Protein AF-A0A212CQI5-F1 (afdb_monomer)

pLDDT: mean 78.79, std 10.09, range [42.94, 95.69]

Radius of gyration: 17.86 Å; Cα contacts (8 Å, |Δi|>4): 83; chains: 1; bounding box: 42×33×43 Å

Organism: Cervus elaphus hippelaphus (NCBI:txid46360)

Structure (mmCIF, N/CA/C/O backbone):
data_AF-A0A212CQI5-F1
#
_entry.id   AF-A0A212CQI5-F1
#
loop_
_atom_site.group_PDB
_atom_site.id
_atom_site.type_symbol
_atom_site.label_atom_id
_atom_site.label_alt_id
_atom_site.label_comp_id
_atom_site.label_asym_id
_atom_site.label_entity_id
_atom_site.label_seq_id
_atom_site.pdbx_PDB_ins_code
_atom_site.Cartn_x
_atom_site.Cartn_y
_atom_site.Cartn_z
_atom_site.occupancy
_atom_site.B_iso_or_equiv
_atom_site.auth_seq_id
_atom_site.auth_comp_id
_atom_site.auth_asym_id
_atom_site.auth_atom_id
_atom_site.pdbx_PDB_model_num
ATOM 1 N N . PHE A 1 1 ? 4.098 13.358 -12.873 1.00 42.94 1 PHE A N 1
ATOM 2 C CA . PHE A 1 1 ? 4.264 13.220 -11.418 1.00 42.94 1 PHE A CA 1
ATOM 3 C C . PHE A 1 1 ? 3.964 11.774 -11.081 1.00 42.94 1 PHE A C 1
ATOM 5 O O . PHE A 1 1 ? 2.999 11.248 -11.615 1.00 42.94 1 PHE A O 1
ATOM 12 N N . ILE A 1 2 ? 4.866 11.113 -10.361 1.00 53.28 2 ILE A N 1
ATOM 13 C CA . ILE A 1 2 ? 4.630 9.786 -9.787 1.00 53.28 2 ILE A CA 1
ATOM 14 C C . ILE A 1 2 ? 4.428 10.065 -8.305 1.00 53.28 2 ILE A C 1
ATOM 16 O O . ILE A 1 2 ? 5.294 10.703 -7.702 1.00 53.28 2 ILE A O 1
ATOM 20 N N . ASP A 1 3 ? 3.280 9.676 -7.766 1.00 54.03 3 ASP A N 1
ATOM 21 C CA . ASP A 1 3 ? 3.004 9.859 -6.346 1.00 54.03 3 ASP A CA 1
ATOM 22 C C . ASP A 1 3 ? 3.929 8.946 -5.528 1.00 54.03 3 ASP A C 1
ATOM 24 O O . ASP A 1 3 ? 4.344 7.881 -5.997 1.00 54.03 3 ASP A O 1
ATOM 28 N N . VAL A 1 4 ? 4.315 9.398 -4.333 1.00 53.28 4 VAL A N 1
ATOM 29 C CA . VAL A 1 4 ? 5.329 8.746 -3.474 1.00 53.28 4 VAL A CA 1
ATOM 30 C C . VAL A 1 4 ? 4.922 7.353 -2.972 1.00 53.28 4 VAL A C 1
ATOM 32 O O . VAL A 1 4 ? 5.726 6.653 -2.367 1.00 53.28 4 VAL A O 1
ATOM 35 N N . ASP A 1 5 ? 3.689 6.945 -3.235 1.00 59.72 5 ASP A N 1
ATOM 36 C CA . ASP A 1 5 ? 3.082 5.651 -2.933 1.00 59.72 5 ASP A CA 1
ATOM 37 C C . ASP A 1 5 ? 3.125 4.653 -4.107 1.00 59.72 5 ASP A C 1
ATOM 39 O O . ASP A 1 5 ? 2.643 3.523 -3.972 1.00 59.72 5 ASP A O 1
ATOM 43 N N . ASN A 1 6 ? 3.723 5.032 -5.243 1.00 65.19 6 ASN A N 1
ATOM 44 C CA . ASN A 1 6 ? 3.923 4.156 -6.394 1.00 65.19 6 ASN A CA 1
ATOM 45 C C . ASN A 1 6 ? 5.307 3.494 -6.374 1.00 65.19 6 ASN A C 1
ATOM 47 O O . ASN A 1 6 ? 6.339 4.152 -6.508 1.00 65.19 6 ASN A O 1
ATOM 51 N N . PHE A 1 7 ? 5.327 2.164 -6.357 1.00 67.19 7 PHE A N 1
ATOM 52 C CA . PHE A 1 7 ? 6.532 1.359 -6.530 1.00 67.19 7 PHE A CA 1
ATOM 53 C C . PHE A 1 7 ? 6.586 0.785 -7.947 1.00 67.19 7 PHE A C 1
ATOM 55 O O . PHE A 1 7 ? 5.790 -0.083 -8.314 1.00 67.19 7 PHE A O 1
ATOM 62 N N . LEU A 1 8 ? 7.550 1.244 -8.754 1.00 71.44 8 LEU A N 1
ATOM 63 C CA . LEU A 1 8 ? 7.882 0.622 -10.039 1.00 71.44 8 LEU A CA 1
ATOM 64 C C . LEU A 1 8 ? 8.744 -0.615 -9.792 1.00 71.44 8 LEU A C 1
ATOM 66 O O . LEU A 1 8 ? 9.947 -0.522 -9.569 1.00 71.44 8 LEU A O 1
ATOM 70 N N . THR A 1 9 ? 8.116 -1.785 -9.829 1.00 75.62 9 THR A N 1
ATOM 71 C CA . THR A 1 9 ? 8.760 -3.055 -9.462 1.00 75.62 9 THR A CA 1
ATOM 72 C C . THR A 1 9 ? 9.377 -3.791 -10.651 1.00 75.62 9 THR A C 1
ATOM 74 O O . THR A 1 9 ? 10.164 -4.714 -10.457 1.00 75.62 9 THR A O 1
ATOM 77 N N . ASN A 1 10 ? 9.053 -3.396 -11.888 1.00 78.69 10 ASN A N 1
ATOM 78 C CA . ASN A 1 10 ? 9.562 -4.027 -13.103 1.00 78.69 10 ASN A CA 1
ATOM 79 C C . ASN A 1 10 ? 10.689 -3.181 -13.747 1.00 78.69 10 ASN A C 1
ATOM 81 O O . ASN A 1 10 ? 10.402 -2.128 -14.329 1.00 78.69 10 ASN A O 1
ATOM 85 N N . PRO A 1 11 ? 11.956 -3.648 -13.742 1.00 79.69 11 PRO A N 1
ATOM 86 C CA . PRO A 1 11 ? 13.090 -2.891 -14.284 1.00 79.69 11 PRO A CA 1
ATOM 87 C C . PRO A 1 11 ? 12.985 -2.602 -15.784 1.00 79.69 11 PRO A C 1
ATOM 89 O O . PRO A 1 11 ? 13.428 -1.557 -16.249 1.00 79.69 11 PRO A O 1
ATOM 92 N N . GLN A 1 12 ? 12.377 -3.505 -16.559 1.00 81.12 12 GLN A N 1
ATOM 93 C CA . GLN A 1 12 ? 12.180 -3.311 -18.000 1.00 81.12 12 GLN A CA 1
ATOM 94 C C . GLN A 1 12 ? 11.182 -2.181 -18.256 1.00 81.12 12 GLN A C 1
ATOM 96 O O . GLN A 1 12 ? 11.376 -1.379 -19.164 1.00 81.12 12 GLN A O 1
ATOM 101 N N . THR A 1 13 ? 10.144 -2.090 -17.420 1.00 77.25 13 THR A N 1
ATOM 102 C CA . THR A 1 13 ? 9.161 -1.001 -17.473 1.00 77.25 13 THR A CA 1
ATOM 103 C C . THR A 1 13 ? 9.814 0.329 -17.116 1.00 77.25 13 THR A C 1
ATOM 105 O O . THR A 1 13 ? 9.642 1.298 -17.848 1.00 77.25 13 THR A O 1
ATOM 108 N N . LEU A 1 14 ? 10.615 0.373 -16.047 1.00 78.94 14 LEU A N 1
ATOM 109 C CA . LEU A 1 14 ? 11.352 1.578 -15.661 1.00 78.94 14 LEU A CA 1
ATOM 110 C C . LEU A 1 14 ? 12.302 2.043 -16.777 1.00 78.94 14 LEU A C 1
ATOM 112 O O . LEU A 1 14 ? 12.260 3.205 -17.174 1.00 78.94 14 LEU A O 1
ATOM 116 N N . ASN A 1 15 ? 13.102 1.129 -17.329 1.00 81.69 15 ASN A N 1
ATOM 117 C CA . ASN A 1 15 ? 14.035 1.435 -18.414 1.00 81.69 15 ASN A CA 1
ATOM 118 C C . ASN A 1 15 ? 13.318 1.948 -19.668 1.00 81.69 15 ASN A C 1
ATOM 120 O O . ASN A 1 15 ? 13.795 2.885 -20.304 1.00 81.69 15 ASN A O 1
ATOM 124 N N . LEU A 1 16 ? 12.164 1.366 -20.009 1.00 81.62 16 LEU A N 1
ATOM 125 C CA . LEU A 1 16 ? 11.346 1.818 -21.132 1.00 81.62 16 LEU A CA 1
ATOM 126 C C . LEU A 1 16 ? 10.810 3.238 -20.907 1.00 81.62 16 LEU A C 1
ATOM 128 O O . LEU A 1 16 ? 10.903 4.073 -21.801 1.00 81.62 16 LEU A O 1
ATOM 132 N N . LEU A 1 17 ? 10.287 3.527 -19.712 1.00 78.69 17 LEU A N 1
ATOM 133 C CA . LEU A 1 17 ? 9.782 4.858 -19.362 1.00 78.69 17 LEU A CA 1
ATOM 134 C C . LEU A 1 17 ? 10.886 5.924 -19.437 1.00 78.69 17 LEU A C 1
ATOM 136 O O . LEU A 1 17 ? 10.655 7.000 -19.990 1.00 78.69 17 LEU A O 1
ATOM 140 N N . ILE A 1 18 ? 12.093 5.600 -18.958 1.00 80.25 18 ILE A N 1
ATOM 141 C CA . ILE A 1 18 ? 13.275 6.468 -19.061 1.00 80.25 18 ILE A CA 1
ATOM 142 C C . ILE A 1 18 ? 13.657 6.692 -20.530 1.00 80.25 18 ILE A C 1
ATOM 144 O O . ILE A 1 18 ? 13.820 7.836 -20.950 1.00 80.25 18 ILE A O 1
ATOM 148 N N . ALA A 1 19 ? 13.768 5.619 -21.321 1.00 85.12 19 ALA A N 1
ATOM 149 C CA . ALA A 1 19 ? 14.176 5.695 -22.724 1.00 85.12 19 ALA A CA 1
ATOM 150 C C . ALA A 1 19 ? 13.193 6.498 -23.592 1.00 85.12 19 ALA A C 1
ATOM 152 O O . ALA A 1 19 ? 13.608 7.198 -24.513 1.00 85.12 19 ALA A O 1
ATOM 153 N N . GLU A 1 20 ? 11.896 6.422 -23.292 1.00 83.75 20 GLU A N 1
ATOM 154 C CA . GLU A 1 20 ? 10.850 7.142 -24.024 1.00 83.75 20 GLU A CA 1
ATOM 155 C C . GLU A 1 20 ? 10.553 8.543 -23.462 1.00 83.75 20 GLU A C 1
ATOM 157 O O . GLU A 1 20 ? 9.672 9.227 -23.985 1.00 83.75 20 GLU A O 1
ATOM 162 N N . ASN A 1 21 ? 11.258 8.978 -22.408 1.00 80.44 21 ASN A N 1
ATOM 163 C CA . ASN A 1 21 ? 10.977 10.212 -21.667 1.00 80.44 21 ASN A CA 1
ATOM 164 C C . ASN A 1 21 ? 9.491 10.331 -21.260 1.00 80.44 21 ASN A C 1
ATOM 166 O O . ASN A 1 21 ? 8.861 11.385 -21.391 1.00 80.44 21 ASN A O 1
ATOM 170 N N . LYS A 1 22 ? 8.905 9.218 -20.804 1.00 71.69 22 LYS A N 1
ATOM 171 C CA . LYS A 1 22 ? 7.508 9.133 -20.366 1.00 71.69 22 LYS A CA 1
ATOM 172 C C . LYS A 1 22 ? 7.436 8.967 -18.858 1.00 71.69 22 LYS A C 1
ATOM 174 O O . LYS A 1 22 ? 8.205 8.226 -18.255 1.00 71.69 22 LYS A O 1
ATOM 179 N N . THR A 1 23 ? 6.451 9.613 -18.245 1.00 66.62 23 THR A N 1
ATOM 180 C CA . THR A 1 23 ? 6.059 9.292 -16.869 1.00 66.62 23 THR A CA 1
ATOM 181 C C . THR A 1 23 ? 5.120 8.091 -16.877 1.00 66.62 23 THR A C 1
ATOM 183 O O . THR A 1 23 ? 4.587 7.721 -17.928 1.00 66.62 23 THR A O 1
ATOM 186 N N . VAL A 1 24 ? 4.863 7.505 -15.705 1.00 65.69 24 VAL A N 1
ATOM 187 C CA . VAL A 1 24 ? 3.733 6.578 -15.553 1.00 65.69 24 VAL A CA 1
ATOM 188 C C . VAL A 1 24 ? 2.480 7.315 -16.040 1.00 65.69 24 VAL A C 1
ATOM 190 O O . VAL A 1 24 ? 2.157 8.397 -15.549 1.00 65.69 24 VAL A O 1
ATOM 193 N N . GLY A 1 25 ? 1.883 6.806 -17.118 1.00 63.38 25 GLY A N 1
ATOM 194 C CA . GLY A 1 25 ? 0.662 7.349 -17.704 1.00 63.38 25 GLY A CA 1
ATOM 195 C C . GLY A 1 25 ? -0.574 6.864 -16.951 1.00 63.38 25 GLY A C 1
ATOM 196 O O . GLY A 1 25 ? -0.477 6.073 -16.016 1.00 63.38 25 GLY A O 1
AT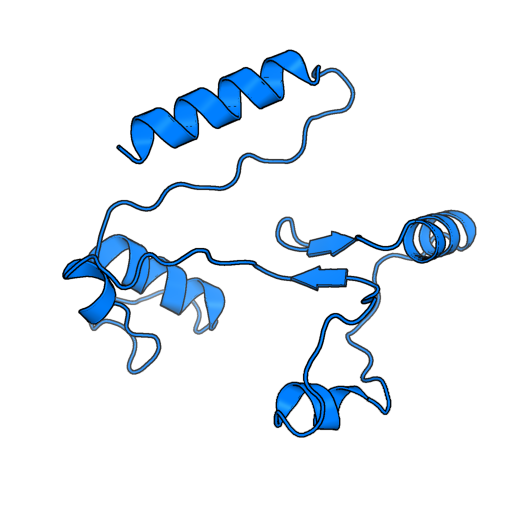OM 197 N N . PHE A 1 26 ? -1.749 7.319 -17.389 1.00 56.75 26 PHE A N 1
ATOM 198 C CA . PHE A 1 26 ? -3.029 6.901 -16.819 1.00 56.75 26 PHE A CA 1
ATOM 199 C C . PHE A 1 26 ? -3.169 5.375 -16.755 1.00 56.75 26 PHE A C 1
ATOM 201 O O . PHE A 1 26 ? -2.733 4.640 -17.645 1.00 56.75 26 PHE A O 1
ATOM 208 N N . TYR A 1 27 ? -3.827 4.925 -15.692 1.00 61.84 27 TYR A N 1
ATOM 209 C CA . TYR A 1 27 ? -4.139 3.533 -15.411 1.00 61.84 27 TYR A CA 1
ATOM 210 C C . TYR A 1 27 ? -4.678 2.778 -16.645 1.00 61.84 27 TYR A C 1
ATOM 212 O O . TYR A 1 27 ? -5.683 3.165 -17.248 1.00 61.84 27 TYR A O 1
ATOM 220 N N . LYS A 1 28 ? -4.025 1.664 -17.007 1.00 68.44 28 LYS A N 1
ATOM 221 C CA . LYS A 1 28 ? -4.429 0.777 -18.111 1.00 68.44 28 LYS A CA 1
ATOM 222 C C . LYS A 1 28 ? -4.728 -0.626 -17.588 1.00 68.44 28 LYS A C 1
ATOM 224 O O . LYS A 1 28 ? -3.852 -1.291 -17.042 1.00 68.44 28 LYS A O 1
ATOM 229 N N . ARG A 1 29 ? -5.955 -1.106 -17.813 1.00 78.88 29 ARG A N 1
ATOM 230 C CA . ARG A 1 29 ? -6.371 -2.474 -17.455 1.00 78.88 29 ARG A CA 1
ATOM 231 C C . ARG A 1 29 ? -5.778 -3.495 -18.421 1.00 78.88 29 ARG A C 1
ATOM 233 O O . ARG A 1 29 ? -5.910 -3.347 -19.635 1.00 78.88 29 ARG A O 1
ATOM 240 N N . THR A 1 30 ? -5.167 -4.547 -17.884 1.00 83.31 30 THR A N 1
ATOM 241 C CA . THR A 1 30 ? -4.808 -5.746 -18.654 1.00 83.31 30 THR A CA 1
ATOM 242 C C . THR A 1 30 ? -6.030 -6.667 -18.791 1.00 83.31 30 THR A C 1
ATOM 244 O O . THR A 1 30 ? -6.951 -6.573 -17.976 1.00 83.31 30 THR A O 1
ATOM 247 N N . PRO A 1 31 ? -6.063 -7.587 -19.774 1.00 89.81 31 PRO A N 1
ATOM 248 C CA . PRO A 1 31 ? -7.118 -8.604 -19.861 1.00 89.81 31 PRO A CA 1
ATOM 249 C C . PRO A 1 31 ? -7.248 -9.454 -18.586 1.00 89.81 31 PRO A C 1
ATOM 251 O O . PRO A 1 31 ? -8.347 -9.852 -18.206 1.00 89.81 31 PRO A O 1
ATOM 254 N N . ASP A 1 32 ? -6.130 -9.659 -17.887 1.00 87.31 32 ASP A N 1
ATOM 255 C CA . ASP A 1 32 ? -6.064 -10.413 -16.635 1.00 87.31 32 ASP A CA 1
ATOM 256 C C . ASP A 1 32 ? -6.612 -9.643 -15.424 1.00 87.31 32 ASP A C 1
ATOM 258 O O . ASP A 1 32 ? -6.918 -10.252 -14.400 1.00 87.31 32 ASP A O 1
ATOM 262 N N . TYR A 1 33 ? -6.778 -8.318 -15.522 1.00 85.50 33 TYR A N 1
ATOM 263 C CA . TYR A 1 33 ? -7.130 -7.469 -14.383 1.00 85.50 33 TYR A CA 1
ATOM 264 C C . TYR A 1 33 ? -8.420 -7.914 -13.683 1.00 85.50 33 TYR A C 1
ATOM 266 O O . TYR A 1 33 ? -8.441 -8.057 -12.463 1.00 85.50 33 TYR A O 1
ATOM 274 N N . LEU A 1 34 ? -9.494 -8.169 -14.440 1.00 89.19 34 LEU A N 1
ATOM 275 C CA . LEU A 1 34 ? -10.775 -8.586 -13.855 1.00 89.19 34 LEU A CA 1
ATOM 276 C C . LEU A 1 34 ? -10.692 -9.974 -13.217 1.00 89.19 34 LEU A C 1
ATOM 278 O O . LEU A 1 34 ? -11.303 -10.200 -12.179 1.00 89.19 34 LEU A O 1
ATOM 282 N N . GLN A 1 35 ? -9.912 -10.883 -13.805 1.00 92.31 35 GLN A N 1
ATOM 283 C CA . GLN A 1 35 ? -9.736 -12.235 -13.275 1.00 92.31 35 GLN A CA 1
ATOM 284 C C . GLN A 1 35 ? -9.018 -12.212 -11.921 1.00 92.31 35 GLN A C 1
ATOM 286 O O . GLN A 1 35 ? -9.399 -12.949 -11.015 1.00 92.31 35 GLN A O 1
ATOM 291 N N . ILE A 1 36 ? -8.014 -11.342 -11.778 1.00 89.00 36 ILE A N 1
ATOM 292 C CA . ILE A 1 36 ? -7.278 -11.146 -10.524 1.00 89.00 36 ILE A CA 1
ATOM 293 C C . ILE A 1 36 ? -8.163 -10.420 -9.499 1.00 89.00 36 ILE A C 1
ATOM 295 O O . ILE A 1 36 ? -8.330 -10.906 -8.384 1.00 89.00 36 ILE A O 1
ATOM 299 N N . ARG A 1 37 ? -8.793 -9.298 -9.884 1.00 83.56 37 ARG A N 1
ATOM 300 C CA . ARG A 1 37 ? -9.655 -8.482 -9.004 1.00 83.56 37 ARG A CA 1
ATOM 301 C C . ARG A 1 37 ? -10.829 -9.272 -8.423 1.00 83.56 37 ARG A C 1
ATOM 303 O O . ARG A 1 37 ? -11.224 -9.045 -7.287 1.00 83.56 37 ARG A O 1
ATOM 310 N N . GLU A 1 38 ? -11.416 -10.163 -9.215 1.00 92.25 38 GLU A N 1
ATOM 311 C CA . GLU A 1 38 ? -12.581 -10.968 -8.824 1.00 92.25 38 GLU A CA 1
ATOM 312 C C . GLU A 1 38 ? -12.191 -12.338 -8.262 1.00 92.25 38 GLU A C 1
ATOM 314 O O . GLU A 1 38 ? -13.040 -13.222 -8.179 1.00 92.25 38 GLU A O 1
ATOM 319 N N . TRP A 1 39 ? -10.919 -12.532 -7.895 1.00 91.19 39 TRP A N 1
ATOM 320 C CA . TRP A 1 39 ? -10.413 -13.760 -7.271 1.00 91.19 39 TRP A CA 1
ATOM 321 C C . TRP A 1 39 ? -10.605 -15.034 -8.114 1.00 91.19 39 TRP A C 1
ATOM 323 O O . TRP A 1 39 ? -10.496 -16.147 -7.605 1.00 91.19 39 TRP A O 1
ATOM 333 N N . LYS A 1 40 ? -10.845 -14.898 -9.424 1.00 95.69 40 LYS A N 1
ATOM 334 C CA . LYS A 1 40 ? -10.962 -16.023 -10.370 1.00 95.69 40 LYS A CA 1
ATOM 335 C C . LYS A 1 40 ? -9.602 -16.630 -10.706 1.00 95.69 40 LYS A C 1
ATOM 337 O O . LYS A 1 40 ? -9.519 -17.801 -11.068 1.00 95.69 40 LYS A O 1
ATOM 342 N N . ARG A 1 41 ? -8.532 -15.838 -10.588 1.00 90.19 41 ARG A N 1
ATOM 343 C CA . ARG A 1 41 ? -7.144 -16.262 -10.793 1.00 90.19 41 ARG A CA 1
ATOM 344 C C . ARG A 1 41 ? -6.295 -15.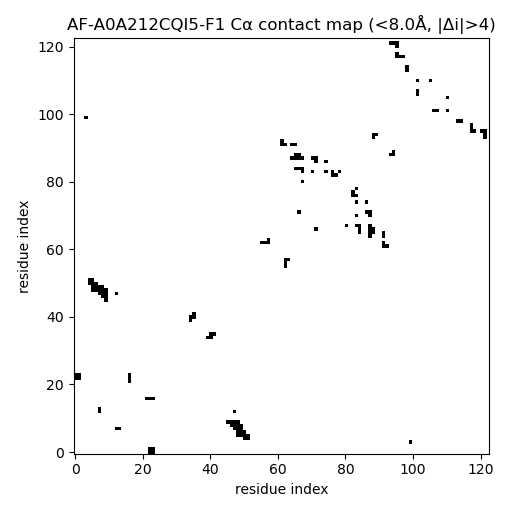823 -9.602 1.00 90.19 41 ARG A C 1
ATOM 346 O O . ARG A 1 41 ? -6.056 -14.634 -9.421 1.00 90.19 41 ARG A O 1
ATOM 353 N N . LEU A 1 42 ? -5.834 -16.794 -8.815 1.00 91.00 42 LEU A N 1
ATOM 354 C CA . LEU A 1 42 ? -4.982 -16.584 -7.640 1.00 91.00 42 LEU A CA 1
ATOM 355 C C . LEU A 1 42 ? -3.510 -16.829 -7.986 1.00 91.00 42 LEU A C 1
ATOM 357 O O . LEU A 1 42 ? -3.205 -17.674 -8.829 1.00 91.00 42 LEU A O 1
ATOM 361 N N . GLY A 1 43 ? -2.601 -16.108 -7.331 1.00 90.00 43 GLY A N 1
ATOM 362 C CA . GLY A 1 43 ? -1.158 -16.295 -7.482 1.00 90.00 43 GLY A CA 1
ATOM 363 C C . GLY A 1 43 ? -0.366 -14.993 -7.385 1.00 90.00 43 GLY A C 1
ATOM 364 O O . GLY A 1 43 ? -0.905 -13.944 -7.039 1.00 90.00 43 GLY A O 1
ATOM 365 N N . CYS A 1 44 ? 0.922 -15.074 -7.715 1.00 85.88 44 CYS A N 1
ATOM 366 C CA . CYS A 1 44 ? 1.810 -13.920 -7.822 1.00 85.88 44 CYS A CA 1
ATOM 367 C C . CYS A 1 44 ? 1.892 -13.479 -9.284 1.00 85.88 44 CYS A C 1
ATOM 369 O O . CYS A 1 44 ? 2.219 -14.284 -10.159 1.00 85.88 44 CYS A O 1
ATOM 371 N N . PHE A 1 45 ? 1.615 -12.204 -9.550 1.00 83.50 45 PHE A N 1
ATOM 372 C CA . PHE A 1 45 ? 1.596 -11.666 -10.907 1.00 83.50 45 PHE A CA 1
ATOM 373 C C . PHE A 1 45 ? 2.670 -10.592 -11.067 1.00 83.50 45 PHE A C 1
ATOM 375 O O . PHE A 1 45 ? 2.760 -9.702 -10.220 1.00 83.50 45 PHE A O 1
ATOM 382 N N . PRO A 1 46 ? 3.468 -10.633 -12.148 1.00 80.06 46 PRO A N 1
ATOM 383 C CA . PRO A 1 46 ? 4.344 -9.523 -12.468 1.00 80.06 46 PRO A CA 1
ATOM 384 C C . PRO A 1 46 ? 3.474 -8.327 -12.855 1.00 80.06 46 PRO A C 1
ATOM 386 O O . PRO A 1 46 ? 2.714 -8.380 -13.823 1.00 80.06 46 PRO A O 1
ATOM 389 N N . VAL A 1 47 ? 3.582 -7.248 -12.090 1.00 77.81 47 VAL A N 1
ATOM 390 C CA . VAL A 1 47 ? 2.874 -5.995 -12.350 1.00 77.81 47 VAL A CA 1
ATOM 391 C C . VAL A 1 47 ? 3.884 -4.889 -12.649 1.00 77.81 47 VAL A C 1
ATOM 393 O O . VAL A 1 47 ? 4.990 -4.914 -12.113 1.00 77.81 47 VAL A O 1
ATOM 396 N N . PRO A 1 48 ? 3.549 -3.930 -13.526 1.00 69.88 48 PRO A N 1
ATOM 397 C CA . PRO A 1 48 ? 4.448 -2.823 -13.845 1.00 69.88 48 PRO A CA 1
ATOM 398 C C . PRO A 1 48 ? 4.596 -1.829 -12.684 1.00 69.88 48 PRO A C 1
ATOM 400 O O . PRO A 1 48 ? 5.595 -1.116 -12.619 1.00 69.88 48 PRO A O 1
ATOM 403 N N . MET A 1 49 ? 3.602 -1.768 -11.793 1.00 72.06 49 MET A N 1
ATOM 404 C CA . MET A 1 49 ? 3.532 -0.839 -10.672 1.00 72.06 49 MET A CA 1
ATOM 405 C C . MET A 1 49 ? 2.656 -1.430 -9.557 1.00 72.06 49 MET A C 1
ATOM 407 O O . MET A 1 49 ? 1.650 -2.084 -9.847 1.00 72.06 49 MET A O 1
ATOM 411 N N . VAL A 1 50 ? 3.047 -1.198 -8.304 1.00 71.81 50 VAL A N 1
ATOM 412 C CA . VAL A 1 50 ? 2.224 -1.417 -7.105 1.00 71.81 50 VAL A CA 1
ATOM 413 C C . VAL A 1 50 ? 1.974 -0.062 -6.452 1.00 71.81 50 VAL A C 1
ATOM 415 O O . VAL A 1 50 ? 2.913 0.711 -6.284 1.00 71.81 50 VAL A O 1
ATOM 418 N N . HIS A 1 51 ? 0.725 0.211 -6.087 1.00 67.25 51 HIS A N 1
ATOM 419 C CA . HIS A 1 51 ? 0.312 1.440 -5.414 1.00 67.25 51 HIS A CA 1
ATOM 420 C C . HIS A 1 51 ? -0.185 1.108 -4.008 1.00 67.25 51 HIS A C 1
ATOM 422 O O . HIS A 1 51 ? -0.982 0.179 -3.881 1.00 67.25 51 HIS A O 1
ATOM 428 N N . SER A 1 52 ? 0.295 1.846 -2.999 1.00 65.12 52 SER A N 1
ATOM 429 C CA . SER A 1 52 ? -0.104 1.791 -1.576 1.00 65.12 52 SER A CA 1
ATOM 430 C C . SER A 1 52 ? -0.220 0.371 -0.989 1.00 65.12 52 SER A C 1
ATOM 432 O O . SER A 1 52 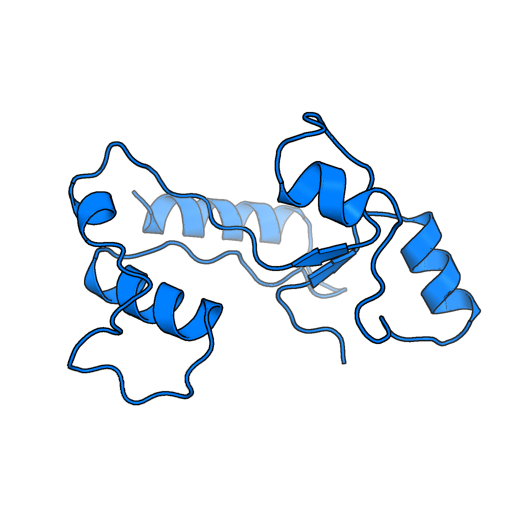? -1.237 -0.304 -1.125 1.00 65.12 52 SER A O 1
ATOM 434 N N . THR A 1 53 ? 0.811 -0.095 -0.275 1.00 65.62 53 THR A N 1
ATOM 435 C CA . THR A 1 53 ? 0.751 -1.371 0.468 1.00 65.62 53 THR A CA 1
ATOM 436 C C . THR A 1 53 ? 0.522 -1.110 1.953 1.00 65.62 53 T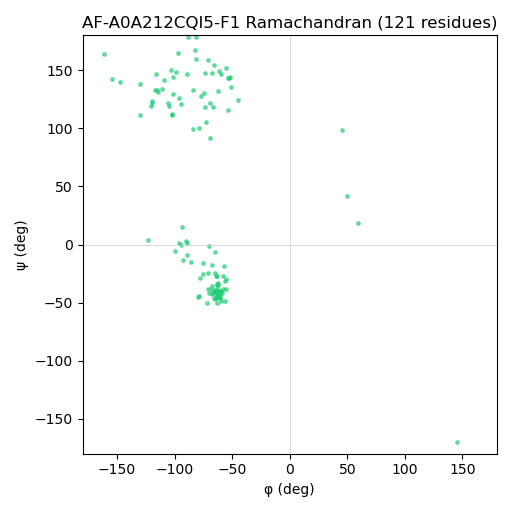HR A C 1
ATOM 438 O O . THR A 1 53 ? 1.267 -0.344 2.559 1.00 65.62 53 THR A O 1
ATOM 441 N N . PHE A 1 54 ? -0.464 -1.783 2.549 1.00 71.62 54 PHE A N 1
ATOM 442 C CA . PHE A 1 54 ? -0.708 -1.766 3.992 1.00 71.62 54 PHE A CA 1
ATOM 443 C C . PHE A 1 54 ? -0.382 -3.135 4.587 1.00 71.62 54 PHE A C 1
ATOM 445 O O . PHE A 1 54 ? -0.812 -4.162 4.058 1.00 71.62 54 PHE A O 1
ATOM 452 N N . LEU A 1 55 ? 0.351 -3.152 5.700 1.00 73.56 55 LEU A N 1
ATOM 453 C CA . LEU A 1 55 ? 0.495 -4.334 6.546 1.00 73.56 55 LEU A CA 1
ATOM 454 C C . LEU A 1 55 ? -0.359 -4.119 7.795 1.00 73.56 55 LEU A C 1
ATOM 456 O O . LEU A 1 55 ? -0.129 -3.167 8.536 1.00 73.56 55 LEU A O 1
ATOM 460 N N . ILE A 1 56 ? -1.344 -4.986 8.017 1.00 77.25 56 ILE A N 1
ATOM 461 C CA . ILE A 1 56 ? -2.266 -4.882 9.152 1.00 77.25 56 ILE A CA 1
ATOM 462 C C . ILE A 1 56 ? -2.136 -6.147 9.990 1.00 77.25 56 ILE A C 1
ATOM 464 O O . ILE A 1 56 ? -2.328 -7.255 9.484 1.00 77.25 56 ILE A O 1
ATOM 468 N N . ASP A 1 57 ? -1.827 -5.984 11.274 1.00 79.88 57 ASP A N 1
ATOM 469 C CA . ASP A 1 57 ? -1.854 -7.092 12.223 1.00 79.88 57 ASP A CA 1
ATOM 470 C C . ASP A 1 57 ? -3.277 -7.304 12.753 1.00 79.88 57 ASP A C 1
ATOM 472 O O . ASP A 1 57 ? -3.725 -6.625 13.675 1.00 79.88 57 ASP A O 1
ATOM 476 N N . LEU A 1 58 ? -3.977 -8.284 12.176 1.00 83.62 58 LEU A N 1
ATOM 477 C CA . LEU A 1 58 ? -5.355 -8.636 12.544 1.00 83.62 58 LEU A CA 1
ATOM 478 C C . LEU A 1 58 ? -5.483 -9.288 13.932 1.00 83.62 58 LEU A C 1
ATOM 480 O O . LEU A 1 58 ? -6.581 -9.642 14.347 1.00 83.62 58 LEU A O 1
ATOM 484 N N . ARG A 1 59 ? -4.375 -9.502 14.653 1.00 84.50 59 ARG A N 1
ATOM 485 C CA . ARG A 1 59 ? -4.401 -10.042 16.023 1.00 84.50 59 ARG A CA 1
ATOM 486 C C . ARG A 1 59 ? -4.599 -8.950 17.073 1.00 84.50 59 ARG A C 1
ATOM 488 O O . ARG A 1 59 ? -4.869 -9.276 18.226 1.00 84.50 59 ARG A O 1
ATOM 495 N N . LYS A 1 60 ? -4.426 -7.675 16.709 1.00 83.50 60 LYS A N 1
ATOM 496 C CA . LYS A 1 60 ? -4.622 -6.541 17.617 1.00 83.50 60 LYS A CA 1
ATOM 497 C C . LYS A 1 60 ? -6.100 -6.155 17.663 1.00 83.50 60 LYS A C 1
ATOM 499 O O . LYS A 1 60 ? -6.698 -5.941 16.615 1.00 83.50 60 LYS A O 1
ATOM 504 N N . GLU A 1 61 ? -6.660 -5.962 18.859 1.00 88.06 61 GLU A N 1
ATOM 505 C CA . GLU A 1 61 ? -8.054 -5.501 19.041 1.00 88.06 61 GLU A CA 1
ATOM 506 C C . GLU A 1 61 ? -8.327 -4.148 18.357 1.00 88.06 61 GLU A C 1
ATOM 508 O O . GLU A 1 61 ? -9.445 -3.853 17.947 1.00 88.06 61 GLU A O 1
ATOM 513 N N . ALA A 1 62 ? -7.300 -3.308 18.194 1.00 84.00 62 ALA A N 1
ATOM 514 C CA . ALA A 1 62 ? -7.417 -2.055 17.453 1.00 84.00 62 ALA A CA 1
ATOM 515 C C . ALA A 1 62 ? -7.751 -2.264 15.965 1.00 84.00 62 ALA A C 1
ATOM 517 O O . ALA A 1 62 ? -8.392 -1.404 15.364 1.00 84.00 62 ALA A O 1
ATOM 518 N N . SER A 1 63 ? -7.375 -3.407 15.378 1.00 86.31 63 SER A N 1
ATOM 519 C CA . SER A 1 63 ? -7.665 -3.719 13.974 1.00 86.31 63 SER A CA 1
ATOM 520 C C . SER A 1 63 ? -9.169 -3.833 13.691 1.00 86.31 63 SER A C 1
ATOM 522 O O . SER A 1 63 ? -9.605 -3.456 12.604 1.00 86.31 63 SER A O 1
ATOM 524 N N . ASP A 1 64 ? -9.980 -4.196 14.693 1.00 87.25 64 ASP A N 1
ATOM 525 C CA . ASP A 1 64 ? -11.449 -4.238 14.596 1.00 87.25 64 ASP A CA 1
ATOM 526 C C . ASP A 1 64 ? -12.076 -2.842 14.437 1.00 87.25 64 ASP A C 1
ATOM 528 O O . ASP A 1 64 ? -13.231 -2.706 14.030 1.00 87.25 64 ASP A O 1
ATOM 532 N N . LYS A 1 65 ? -11.319 -1.784 14.758 1.00 87.31 65 LYS A N 1
ATOM 533 C CA . LYS A 1 65 ? -11.738 -0.380 14.633 1.00 87.31 65 LYS A CA 1
ATOM 534 C C . LYS A 1 65 ? -11.306 0.254 13.310 1.00 87.31 65 LYS A C 1
ATOM 536 O O . LYS A 1 65 ? -11.599 1.429 13.090 1.00 87.31 65 LYS A O 1
ATOM 541 N N . LEU A 1 66 ? -10.611 -0.481 12.438 1.00 86.69 66 LEU A N 1
ATOM 542 C CA . LEU A 1 66 ? -10.255 0.003 11.106 1.00 86.69 66 LEU A CA 1
ATOM 543 C C . LEU A 1 66 ? -11.509 0.032 10.227 1.00 86.69 66 LEU A C 1
ATOM 545 O O . LEU A 1 66 ? -12.001 -1.001 9.776 1.00 86.69 66 LEU A O 1
ATOM 549 N N . VAL A 1 67 ? -12.028 1.232 9.976 1.00 84.62 67 VAL A N 1
ATOM 550 C CA . VAL A 1 67 ? -13.256 1.451 9.215 1.00 84.62 67 VAL A CA 1
ATOM 551 C C . VAL A 1 67 ? -12.957 2.311 7.999 1.00 84.62 67 VAL A C 1
ATOM 553 O O . VAL A 1 67 ? -12.545 3.464 8.094 1.00 84.62 67 VAL A O 1
ATOM 556 N N . PHE A 1 68 ? -13.214 1.741 6.827 1.00 81.31 68 PHE A N 1
ATOM 557 C CA . PHE A 1 68 ? -13.165 2.471 5.568 1.00 81.31 68 PHE A CA 1
ATOM 558 C C . PHE A 1 68 ? -14.421 3.324 5.345 1.00 81.31 68 PHE A C 1
ATOM 560 O O . PHE A 1 68 ? -14.355 4.473 4.915 1.00 81.31 68 PHE A O 1
ATOM 567 N N . TYR A 1 69 ? -15.586 2.735 5.614 1.00 82.94 69 TYR A N 1
ATOM 568 C CA . TYR A 1 69 ? -16.879 3.357 5.381 1.00 82.94 69 TYR A CA 1
ATOM 569 C C . TYR A 1 69 ? -17.899 2.885 6.433 1.00 82.94 69 TYR A C 1
ATOM 571 O O . TYR A 1 69 ? -17.935 1.687 6.724 1.00 82.94 69 TYR A O 1
ATOM 579 N N . PRO A 1 70 ? -18.766 3.774 6.957 1.00 88.75 70 PRO A N 1
ATOM 580 C CA . PRO A 1 70 ? -18.774 5.220 6.711 1.00 88.75 70 PRO A CA 1
ATOM 581 C C . PRO A 1 70 ? -17.510 5.898 7.276 1.00 88.75 70 PRO A C 1
ATOM 583 O O . PRO A 1 70 ? -16.913 5.358 8.208 1.00 88.75 70 PRO A O 1
ATOM 586 N N . PRO A 1 71 ? -17.075 7.051 6.728 1.00 88.94 71 PRO A N 1
ATOM 587 C CA . PRO A 1 71 ? -15.967 7.802 7.307 1.00 88.94 71 PRO A CA 1
ATOM 588 C C . PRO A 1 71 ? -16.230 8.133 8.772 1.00 88.94 71 PRO A C 1
ATOM 590 O O . PRO A 1 71 ? -17.378 8.309 9.187 1.00 88.94 71 PRO A O 1
ATOM 593 N N . HIS A 1 72 ? -15.150 8.264 9.539 1.00 88.44 72 HIS A N 1
ATOM 594 C CA . HIS A 1 72 ? -15.229 8.710 10.924 1.00 88.44 72 HIS A CA 1
ATOM 595 C C . HIS A 1 72 ? -15.993 10.041 11.023 1.00 88.44 72 HIS A C 1
ATOM 597 O O . HIS A 1 72 ? -15.828 10.913 10.174 1.00 88.44 72 HIS A O 1
ATOM 603 N N . GLN A 1 73 ? -16.791 10.223 12.078 1.00 90.62 73 GLN A N 1
ATOM 604 C CA . GLN A 1 73 ? -17.631 11.418 12.266 1.00 90.62 73 GLN A CA 1
ATOM 605 C C . GLN A 1 73 ? -16.846 12.744 12.231 1.00 90.62 73 GLN A C 1
ATOM 607 O O . GLN A 1 73 ? -17.368 13.762 11.790 1.00 90.62 73 GLN A O 1
ATOM 612 N N . ASP A 1 74 ? -15.578 12.705 12.651 1.00 92.69 74 ASP A N 1
ATOM 613 C CA . ASP A 1 74 ? -14.673 13.864 12.687 1.00 92.69 74 ASP A CA 1
ATOM 614 C C . ASP A 1 74 ? -13.863 14.052 11.388 1.00 92.69 74 ASP A C 1
ATOM 616 O O . ASP A 1 74 ? -12.997 14.926 11.303 1.00 92.69 74 ASP A O 1
ATOM 620 N N . TYR A 1 75 ? -14.094 13.218 10.371 1.00 90.94 75 TYR A N 1
ATOM 621 C CA . TYR A 1 75 ? -13.371 13.296 9.108 1.00 90.94 75 TYR A CA 1
ATOM 622 C C . TYR A 1 75 ? -13.843 14.498 8.280 1.00 90.94 75 TYR A C 1
ATOM 624 O O . TYR A 1 75 ? -14.999 14.580 7.872 1.00 90.94 75 TYR A O 1
ATOM 632 N N . THR A 1 76 ? -12.925 15.424 8.002 1.00 92.00 76 THR A N 1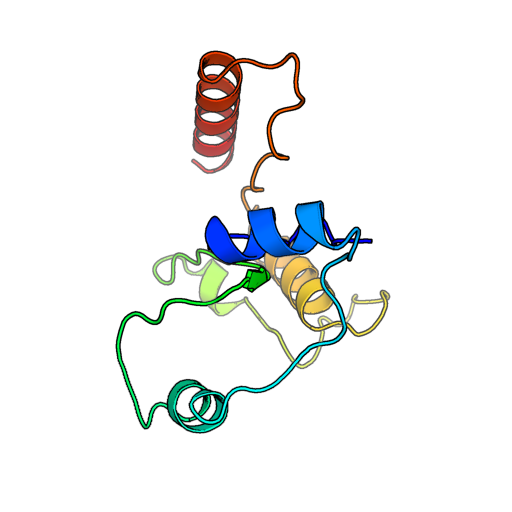
ATOM 633 C CA . THR A 1 76 ? -13.208 16.693 7.299 1.00 92.00 76 THR A CA 1
ATOM 634 C C . THR A 1 76 ? -12.372 16.889 6.031 1.00 92.00 76 THR A C 1
ATOM 636 O O . THR A 1 76 ? -12.434 17.946 5.404 1.00 92.00 76 THR A O 1
ATOM 639 N N . TRP A 1 77 ? -11.567 15.892 5.653 1.00 89.12 77 TRP A N 1
ATOM 640 C CA . TRP A 1 77 ? -10.666 15.961 4.499 1.00 89.12 77 TRP A CA 1
ATOM 641 C C . TRP A 1 77 ? -11.362 15.511 3.203 1.00 89.12 77 TRP A C 1
ATOM 643 O O . TRP A 1 77 ? -12.540 15.155 3.190 1.00 89.12 77 TRP A O 1
ATOM 653 N N . THR A 1 78 ? -10.642 15.568 2.083 1.00 87.50 78 THR A N 1
ATOM 654 C CA . THR A 1 78 ? -11.142 15.123 0.774 1.00 87.50 78 THR A CA 1
ATOM 655 C C . THR A 1 78 ? -11.467 13.636 0.784 1.00 87.50 78 THR A C 1
ATOM 657 O O . THR A 1 78 ? -10.621 12.846 1.181 1.00 87.50 78 THR A O 1
ATOM 660 N N . PHE A 1 79 ? -12.646 13.253 0.287 1.00 82.94 79 PHE A N 1
ATOM 661 C CA . PHE A 1 79 ? -13.073 11.854 0.228 1.00 82.94 79 PHE A CA 1
ATOM 662 C C . PHE A 1 79 ? -12.244 11.059 -0.793 1.00 82.94 79 PHE A C 1
ATOM 664 O O . PHE A 1 79 ? -12.566 11.008 -1.980 1.00 82.94 79 PHE A O 1
ATOM 671 N N . ASP A 1 80 ? -11.171 10.464 -0.295 1.00 84.31 80 ASP A N 1
ATOM 672 C CA . ASP A 1 80 ? -10.237 9.592 -0.996 1.00 84.31 80 ASP A CA 1
ATOM 673 C C . ASP A 1 80 ? -10.053 8.334 -0.152 1.00 84.31 80 ASP A C 1
ATOM 675 O O . ASP A 1 80 ? -10.003 8.402 1.080 1.00 84.31 80 ASP A O 1
ATOM 679 N N . ASP A 1 81 ? -10.020 7.179 -0.803 1.00 75.56 81 ASP A N 1
ATOM 680 C CA . ASP A 1 81 ? -10.101 5.911 -0.104 1.00 75.56 81 ASP A CA 1
ATOM 681 C C . ASP A 1 81 ? -8.887 5.656 0.805 1.00 75.56 81 ASP A C 1
ATOM 683 O O . ASP A 1 81 ? -9.030 5.223 1.955 1.00 75.56 81 ASP A O 1
ATOM 687 N N . ILE A 1 82 ? -7.700 6.026 0.339 1.00 80.50 82 ILE A N 1
ATOM 688 C CA . ILE A 1 82 ? -6.458 5.939 1.103 1.00 80.50 82 ILE A CA 1
ATOM 689 C C . ILE A 1 82 ? -6.448 6.964 2.234 1.00 80.50 82 ILE A C 1
ATOM 691 O O . ILE A 1 82 ? -6.064 6.635 3.358 1.00 80.50 82 ILE A O 1
ATOM 695 N N . ILE A 1 83 ? -6.901 8.193 1.980 1.00 82.81 83 ILE A N 1
ATOM 696 C CA . ILE A 1 83 ? -6.907 9.248 3.002 1.00 82.81 83 ILE A CA 1
ATOM 697 C C . ILE A 1 83 ? -7.905 8.923 4.127 1.00 82.81 83 ILE A C 1
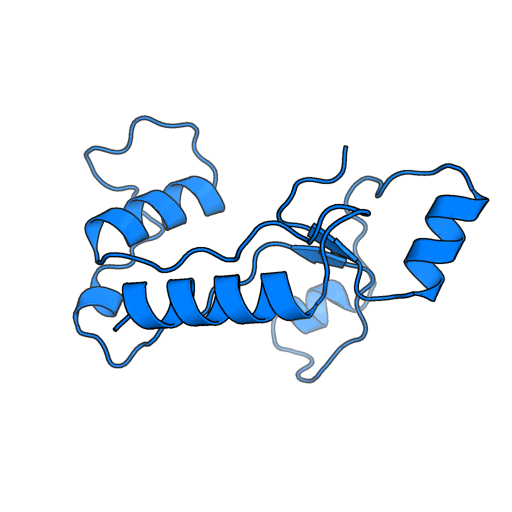ATOM 699 O O . ILE A 1 83 ? -7.582 9.103 5.305 1.00 82.81 83 ILE A O 1
ATOM 703 N N . VAL A 1 84 ? -9.106 8.438 3.797 1.00 86.81 84 VAL A N 1
ATOM 704 C CA . VAL A 1 84 ? -10.111 8.019 4.792 1.00 86.81 84 VAL A CA 1
ATOM 705 C C . VAL A 1 84 ? -9.576 6.853 5.621 1.00 86.81 84 VAL A C 1
ATOM 707 O O . VAL A 1 84 ? -9.646 6.887 6.852 1.00 86.81 84 VAL A O 1
ATOM 710 N N . PHE A 1 85 ? -8.976 5.855 4.968 1.00 85.12 85 PH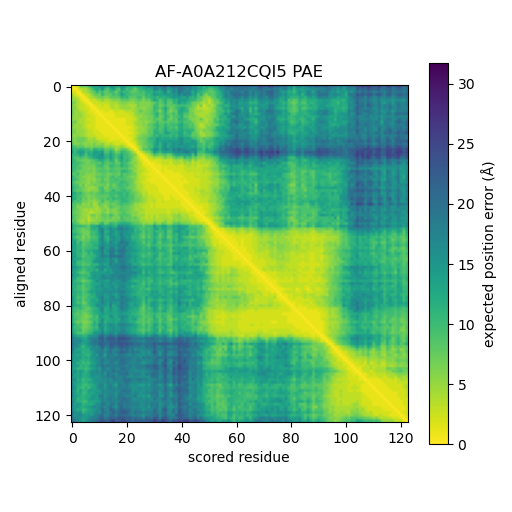E A N 1
ATOM 711 C CA . PHE A 1 85 ? -8.386 4.711 5.656 1.00 85.12 85 PHE A CA 1
ATOM 712 C C . PHE A 1 85 ? -7.221 5.114 6.576 1.00 85.12 85 PHE A C 1
ATOM 714 O O . PHE A 1 85 ? -7.148 4.656 7.719 1.00 85.12 85 PHE A O 1
ATOM 721 N N . ALA A 1 86 ? -6.344 6.018 6.130 1.00 83.19 86 ALA A N 1
ATOM 722 C CA . ALA A 1 86 ? -5.239 6.536 6.936 1.00 83.19 86 ALA A CA 1
ATOM 723 C C . ALA A 1 86 ? -5.735 7.308 8.169 1.00 83.19 86 ALA A C 1
ATOM 725 O O . ALA A 1 86 ? -5.170 7.170 9.257 1.00 83.19 86 ALA A O 1
ATOM 726 N N . PHE A 1 87 ? -6.818 8.082 8.031 1.00 87.50 87 PHE A N 1
ATOM 727 C CA . PHE A 1 87 ? -7.454 8.743 9.168 1.00 87.50 87 PHE A CA 1
ATOM 728 C C . PHE A 1 87 ? -8.046 7.725 10.148 1.00 87.50 87 PHE A C 1
ATOM 730 O O . PHE A 1 87 ? -7.789 7.821 11.343 1.00 87.50 87 PHE A O 1
ATOM 737 N N . SER A 1 88 ? -8.788 6.720 9.670 1.00 88.19 88 SER A N 1
ATOM 738 C CA . SER A 1 88 ? -9.317 5.673 10.556 1.00 88.19 88 SER A CA 1
ATOM 739 C C . SER A 1 88 ? -8.204 4.916 11.277 1.00 88.19 88 SER A C 1
ATOM 741 O O . SER A 1 88 ? -8.345 4.620 12.461 1.00 88.19 88 SER A O 1
ATOM 743 N N . SER A 1 89 ? -7.101 4.631 10.584 1.00 86.31 89 SER A N 1
ATOM 744 C CA . SER A 1 89 ? -5.946 3.942 11.164 1.00 86.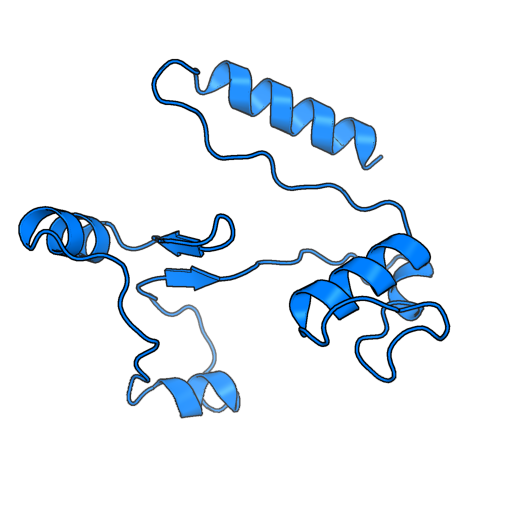31 89 SER A CA 1
ATOM 745 C C . SER A 1 89 ? -5.339 4.751 12.307 1.00 86.31 89 SER A C 1
ATOM 747 O O . SER A 1 89 ? -5.144 4.202 13.384 1.00 86.31 89 SER A O 1
ATOM 749 N N . ARG A 1 90 ? -5.162 6.069 12.119 1.00 84.25 90 ARG A N 1
ATOM 750 C CA . ARG A 1 90 ? -4.711 7.007 13.167 1.00 84.25 90 ARG A CA 1
ATOM 751 C C . ARG A 1 90 ? -5.567 6.985 14.427 1.00 84.25 90 ARG A C 1
ATOM 753 O O . ARG A 1 90 ? -5.032 7.134 15.519 1.00 84.25 90 ARG A O 1
ATOM 760 N N . GLN A 1 91 ? -6.881 6.841 14.271 1.00 86.00 91 GLN A N 1
ATOM 761 C CA . GLN A 1 91 ? -7.805 6.813 15.406 1.00 86.00 91 GLN A CA 1
ATOM 762 C C . GLN A 1 91 ? -7.804 5.459 16.124 1.00 86.00 91 GLN A C 1
ATOM 764 O O . GLN A 1 91 ? -8.087 5.399 17.320 1.00 86.00 91 GLN A O 1
ATOM 769 N N . ALA A 1 92 ? -7.518 4.375 15.399 1.00 82.69 92 ALA A N 1
ATOM 770 C CA . ALA A 1 92 ? -7.503 3.024 15.941 1.00 82.69 92 ALA A CA 1
ATOM 771 C C . ALA A 1 92 ? -6.210 2.720 16.714 1.00 82.69 92 ALA A C 1
ATOM 773 O O . ALA A 1 92 ? -6.284 2.167 17.812 1.00 82.69 92 ALA A O 1
ATOM 774 N N . GLU A 1 93 ? -5.046 3.084 16.165 1.00 73.44 93 GLU A N 1
ATOM 775 C CA . GLU A 1 93 ? -3.738 2.852 16.786 1.00 73.44 93 GLU A CA 1
ATOM 776 C C . GLU A 1 93 ? -2.645 3.750 16.176 1.00 73.44 93 GLU A C 1
ATOM 778 O O . GLU A 1 93 ? -2.790 4.302 15.082 1.00 73.44 93 GLU A O 1
ATOM 783 N N . HIS A 1 94 ? -1.507 3.867 16.864 1.00 67.62 94 HIS A N 1
ATOM 784 C CA . HIS A 1 94 ? -0.312 4.460 16.271 1.00 67.62 94 HIS A CA 1
ATOM 785 C C . HIS A 1 94 ? 0.230 3.509 15.195 1.00 67.62 94 HIS A C 1
ATOM 787 O O . HIS A 1 94 ? 0.524 2.347 15.469 1.00 67.62 94 HIS A O 1
ATOM 793 N N . TYR A 1 95 ? 0.335 3.986 13.958 1.00 65.62 95 TYR A N 1
ATOM 794 C CA . TYR A 1 95 ? 0.838 3.207 12.830 1.00 65.62 95 TYR A CA 1
ATOM 795 C C . TYR A 1 95 ? 2.291 3.596 12.540 1.00 65.62 95 TYR A C 1
ATOM 797 O O . TYR A 1 95 ? 2.668 4.762 12.671 1.00 65.62 95 TYR A O 1
ATOM 805 N N . GLY A 1 96 ? 3.106 2.621 12.138 1.00 63.56 96 GLY A N 1
ATOM 806 C CA . GLY A 1 96 ? 4.424 2.885 11.562 1.00 63.56 96 GLY A CA 1
ATOM 807 C C . GLY A 1 96 ? 4.278 3.430 10.140 1.00 63.56 96 GLY A C 1
ATOM 808 O O . GLY A 1 96 ? 3.343 3.068 9.422 1.00 63.56 96 GLY A O 1
ATOM 809 N N . TYR A 1 97 ? 5.183 4.306 9.716 1.00 66.62 97 TYR A N 1
ATOM 810 C CA . TYR A 1 97 ? 5.236 4.791 8.338 1.00 66.62 97 TYR A CA 1
ATOM 811 C C . TYR A 1 97 ? 6.375 4.104 7.586 1.00 66.62 97 TYR A C 1
ATOM 813 O O . TYR A 1 97 ? 7.387 3.727 8.174 1.00 66.62 97 TYR A O 1
ATOM 821 N N . LEU A 1 98 ? 6.217 3.942 6.274 1.00 66.06 98 LEU A N 1
ATOM 822 C CA . LEU A 1 98 ? 7.328 3.523 5.430 1.00 66.06 98 LEU A CA 1
ATOM 823 C C . LEU A 1 98 ? 8.239 4.741 5.197 1.00 66.06 98 LEU A C 1
ATOM 825 O O . LEU A 1 98 ? 7.722 5.794 4.801 1.00 66.06 98 LEU A O 1
ATOM 829 N N . PRO A 1 99 ? 9.557 4.640 5.440 1.00 67.75 99 PRO A N 1
ATOM 830 C CA . PRO A 1 99 ? 10.464 5.743 5.171 1.00 67.75 99 PRO A CA 1
ATOM 831 C C . PRO A 1 99 ? 10.452 6.088 3.679 1.00 67.75 99 PRO A C 1
ATOM 833 O O . PRO A 1 99 ? 10.216 5.241 2.813 1.00 67.75 99 PRO A O 1
ATOM 836 N N . ILE A 1 100 ? 10.684 7.367 3.378 1.00 69.50 100 ILE A N 1
ATOM 837 C CA . ILE A 1 100 ? 10.854 7.811 1.994 1.00 69.50 100 ILE A CA 1
ATOM 838 C C . ILE A 1 100 ? 12.042 7.076 1.357 1.00 69.50 100 ILE A C 1
ATOM 840 O O . ILE A 1 100 ? 13.026 6.824 2.053 1.00 69.50 100 ILE A O 1
ATOM 844 N N . PRO A 1 101 ? 11.996 6.775 0.045 1.00 68.25 101 PRO A N 1
ATOM 845 C CA . PRO A 1 101 ? 13.137 6.186 -0.641 1.00 68.25 101 PRO A CA 1
ATOM 846 C C . PRO A 1 101 ? 14.409 7.012 -0.431 1.00 68.25 101 PRO A C 1
ATOM 848 O O . PRO A 1 101 ? 14.357 8.249 -0.433 1.00 68.25 101 PRO A O 1
ATOM 851 N N . LEU A 1 102 ? 15.546 6.323 -0.302 1.00 72.44 102 LEU A N 1
ATOM 852 C CA . LEU A 1 102 ? 16.850 6.961 -0.156 1.00 72.44 102 LEU A CA 1
ATOM 853 C C . LEU A 1 102 ? 17.091 8.003 -1.249 1.00 72.44 102 LEU A C 1
ATOM 855 O O . LEU A 1 102 ? 16.880 7.768 -2.444 1.00 72.44 102 LEU A O 1
ATOM 859 N N . LYS A 1 103 ? 17.600 9.162 -0.840 1.00 78.31 103 LYS A N 1
ATOM 860 C CA . LYS A 1 103 ? 18.122 10.165 -1.766 1.00 78.31 103 LYS A CA 1
ATOM 861 C C . LYS A 1 103 ? 19.434 9.663 -2.382 1.00 78.31 103 LYS A C 1
ATOM 863 O O . LYS A 1 103 ? 20.129 8.865 -1.764 1.00 78.31 103 LYS A O 1
ATOM 868 N N . PRO A 1 104 ? 19.861 10.199 -3.542 1.00 75.94 104 PRO A N 1
ATOM 869 C CA . PRO A 1 104 ? 21.061 9.720 -4.242 1.00 75.94 104 PRO A CA 1
ATOM 870 C C . PRO A 1 104 ? 22.376 9.756 -3.444 1.00 75.94 104 PRO A C 1
ATOM 872 O O . PRO A 1 104 ? 23.346 9.132 -3.855 1.00 75.94 104 PRO A O 1
ATOM 875 N N . HIS A 1 105 ? 22.435 10.530 -2.359 1.00 84.62 105 HIS A N 1
ATOM 876 C CA . HIS A 1 105 ? 23.608 10.664 -1.490 1.00 84.62 105 HIS A CA 1
ATOM 877 C C . HIS A 1 105 ? 23.526 9.822 -0.212 1.00 84.62 105 HIS A C 1
ATOM 879 O O . HIS A 1 105 ? 24.487 9.819 0.548 1.00 84.62 105 HIS A O 1
ATOM 885 N N . GLN A 1 106 ? 22.392 9.168 0.041 1.00 83.62 106 GLN A N 1
ATOM 886 C CA . GLN A 1 106 ? 22.178 8.351 1.230 1.00 83.62 106 GLN A CA 1
ATOM 887 C C . GLN A 1 106 ? 22.619 6.912 0.974 1.00 83.62 106 GLN A C 1
ATOM 889 O O . GLN A 1 106 ? 22.520 6.417 -0.154 1.00 83.62 106 GLN A O 1
ATOM 894 N N . THR A 1 107 ? 23.122 6.248 2.011 1.00 88.88 107 THR A N 1
ATOM 895 C CA . THR A 1 107 ? 23.618 4.868 1.908 1.00 88.88 107 THR A CA 1
ATOM 896 C C . THR A 1 107 ? 22.568 3.852 2.347 1.00 88.88 107 THR A C 1
ATOM 898 O O . THR A 1 107 ? 21.578 4.186 2.993 1.00 88.88 107 THR A O 1
ATOM 901 N N . LEU A 1 108 ? 22.786 2.581 1.999 1.00 85.12 108 LEU A N 1
ATOM 902 C CA . LEU A 1 108 ? 21.925 1.487 2.457 1.00 85.12 108 LEU A CA 1
ATOM 903 C C . LEU A 1 108 ? 21.975 1.331 3.981 1.00 85.12 108 LEU A C 1
ATOM 905 O O . LEU A 1 108 ? 20.965 0.999 4.589 1.00 85.12 1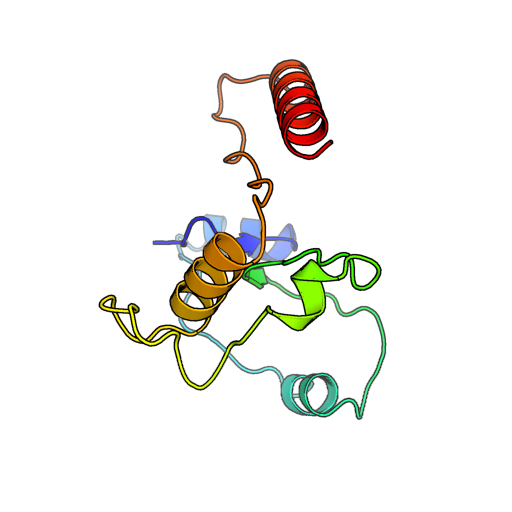08 LEU A O 1
ATOM 909 N N . GLU A 1 109 ? 23.127 1.589 4.600 1.00 88.75 109 GLU A N 1
ATOM 910 C CA . GLU A 1 109 ? 23.283 1.560 6.055 1.00 88.75 109 GLU A CA 1
ATOM 911 C C . GLU A 1 109 ? 22.377 2.588 6.746 1.00 88.75 109 GLU A C 1
ATOM 913 O O . GLU A 1 109 ? 21.716 2.244 7.723 1.00 88.75 109 GLU A O 1
ATOM 918 N N . GLU A 1 110 ? 22.270 3.806 6.204 1.00 84.44 110 GLU A N 1
ATOM 919 C CA . GLU A 1 110 ? 21.355 4.833 6.724 1.00 84.44 110 GLU A CA 1
ATOM 920 C C . GLU A 1 110 ? 19.882 4.395 6.622 1.00 84.44 110 GLU A C 1
ATOM 922 O O . GLU A 1 110 ? 19.074 4.698 7.499 1.00 84.44 110 GLU A O 1
ATOM 927 N N . ASP A 1 111 ? 19.513 3.651 5.576 1.00 82.62 111 ASP A N 1
ATOM 928 C CA . ASP A 1 111 ? 18.153 3.116 5.421 1.00 82.62 111 ASP A CA 1
ATOM 929 C C . ASP A 1 111 ? 17.856 1.993 6.417 1.00 82.62 111 ASP A C 1
ATOM 931 O O . ASP A 1 111 ? 16.763 1.920 6.978 1.00 82.62 111 ASP A O 1
ATOM 935 N N . ILE A 1 112 ? 18.848 1.141 6.688 1.00 83.81 112 ILE A N 1
ATOM 936 C CA . ILE A 1 112 ? 18.747 0.106 7.721 1.00 83.81 112 ILE A CA 1
ATOM 937 C C . ILE A 1 112 ? 18.532 0.753 9.092 1.00 83.81 112 ILE A C 1
ATOM 939 O O . ILE A 1 112 ? 17.662 0.304 9.838 1.00 83.81 112 ILE A O 1
ATOM 943 N N . GLU A 1 113 ? 19.266 1.819 9.419 1.00 86.25 113 GLU A N 1
ATOM 944 C CA . GLU A 1 113 ? 19.060 2.567 10.664 1.00 86.25 113 GLU A CA 1
ATOM 945 C C . GLU A 1 113 ? 17.646 3.161 10.736 1.00 86.25 113 GLU A C 1
ATOM 947 O O . GLU A 1 113 ? 16.956 2.976 11.740 1.00 86.25 113 GLU A O 1
ATOM 952 N N . ASN A 1 114 ? 17.159 3.780 9.654 1.00 81.56 114 ASN A N 1
ATOM 953 C CA . ASN A 1 114 ? 15.787 4.293 9.588 1.00 81.56 114 ASN A CA 1
ATOM 954 C C . ASN A 1 114 ? 14.743 3.186 9.799 1.00 81.56 114 ASN A C 1
ATOM 956 O O . ASN A 1 114 ? 13.778 3.380 10.539 1.00 81.56 114 ASN A O 1
ATOM 960 N N . LEU A 1 115 ? 14.939 2.008 9.202 1.00 81.06 115 LEU A N 1
ATOM 961 C CA . LEU A 1 115 ? 14.050 0.859 9.390 1.00 81.06 115 LEU A CA 1
ATOM 962 C C . LEU A 1 115 ? 14.057 0.356 10.837 1.00 81.06 115 LEU A C 1
ATOM 964 O O . LEU A 1 115 ? 12.997 0.023 11.364 1.00 81.06 115 LEU A O 1
ATOM 968 N N . ILE A 1 116 ? 15.220 0.331 11.493 1.00 82.25 116 ILE A N 1
ATOM 969 C CA . ILE A 1 116 ? 15.331 -0.028 12.913 1.00 82.25 116 ILE A CA 1
ATOM 970 C C . ILE A 1 116 ? 14.571 0.984 13.776 1.00 82.25 116 ILE A C 1
ATOM 972 O O . ILE A 1 116 ? 13.822 0.581 14.665 1.00 82.25 116 ILE A O 1
ATOM 976 N N . HIS A 1 117 ? 14.703 2.283 13.503 1.00 81.19 117 HIS A N 1
ATOM 977 C CA . HIS A 1 117 ? 13.951 3.316 14.217 1.00 81.19 117 HIS A CA 1
ATOM 978 C C . HIS A 1 117 ? 12.437 3.141 14.056 1.00 81.19 117 HIS A C 1
ATOM 980 O O . HIS A 1 117 ? 11.722 3.147 15.055 1.00 81.19 117 HIS A O 1
ATOM 986 N N . VAL A 1 118 ? 11.960 2.894 12.833 1.00 74.62 118 VAL A N 1
ATOM 987 C CA . VAL A 1 118 ? 10.539 2.620 12.561 1.00 74.62 118 VAL A CA 1
ATOM 988 C C . VAL A 1 118 ? 10.063 1.359 13.289 1.00 74.62 118 VAL A C 1
ATOM 990 O O . VAL A 1 118 ? 8.959 1.343 13.828 1.00 74.62 118 VAL A O 1
ATOM 993 N N . GLN A 1 119 ? 10.884 0.306 13.339 1.00 73.31 119 GLN A N 1
ATOM 994 C CA . GLN A 1 119 ? 10.561 -0.902 14.101 1.00 73.31 119 GLN A CA 1
ATOM 995 C C . GLN A 1 119 ? 10.439 -0.618 15.600 1.00 73.31 119 GLN A C 1
ATOM 997 O O . GLN A 1 119 ? 9.501 -1.110 16.217 1.00 73.31 119 GLN A O 1
ATOM 1002 N N . ILE A 1 120 ? 11.345 0.179 16.173 1.00 76.81 120 ILE A N 1
ATOM 1003 C CA . ILE A 1 120 ? 11.308 0.551 17.595 1.00 76.81 120 ILE A CA 1
ATOM 1004 C C . ILE A 1 120 ? 10.085 1.421 17.905 1.00 76.81 120 ILE A C 1
ATOM 1006 O O . ILE A 1 120 ? 9.443 1.196 18.922 1.00 76.81 120 ILE A O 1
ATOM 1010 N N . GLU A 1 121 ? 9.734 2.381 17.047 1.00 70.44 121 GLU A N 1
ATOM 1011 C CA . GLU A 1 121 ? 8.523 3.202 17.220 1.00 70.44 121 GLU A CA 1
ATOM 1012 C C . GLU A 1 121 ? 7.223 2.387 17.122 1.00 70.44 121 GLU A C 1
ATOM 1014 O O . GLU A 1 121 ? 6.193 2.803 17.650 1.00 70.44 121 GLU A O 1
ATOM 1019 N N . ALA A 1 122 ? 7.256 1.245 16.431 1.00 64.31 122 ALA A N 1
ATOM 1020 C CA . ALA A 1 122 ? 6.108 0.360 16.256 1.00 64.31 122 ALA A CA 1
ATOM 1021 C C . ALA A 1 122 ? 5.956 -0.708 17.363 1.00 64.31 122 ALA A C 1
ATOM 1023 O O . ALA A 1 122 ? 4.941 -1.415 17.366 1.00 64.31 122 ALA A O 1
ATOM 1024 N N . MET A 1 123 ? 6.950 -0.857 18.250 1.00 62.34 123 MET A N 1
ATOM 1025 C CA . MET A 1 123 ? 6.940 -1.768 19.409 1.00 62.34 123 MET A CA 1
ATOM 1026 C C . MET A 1 123 ? 6.323 -1.113 20.643 1.00 62.34 123 MET A C 1
ATOM 1028 O O . MET A 1 123 ? 5.555 -1.825 21.329 1.00 62.34 123 MET A O 1
#

Foldseek 3Di:
DDPLQKDQPDVVLVVVCVVVVHDPDDDDDDPCNCCVVVVVDDDDDDDRIDGDDDDDDPVDPLSVQQDQPPADPPDDDPPDSVVSRVVSSVVSDDDQDQDGPDDPPDDPVVNVVVVVVSVVVVD

Secondary structure (DSSP, 8-state):
---TTEE---HHHHHHHHHTT----S----TTHHHHHTTSS-S----S-EE------TTSGGGGG---SSPPTT--S---HHHHHHHHHHHHSPPPPPPPPPPTT--HHHHHHHHHHHHHHT-

Solvent-accessible surface area (backbone atoms only — not comparable to full-atom values): 8107 Å² total; per-residue (Å²): 130,79,62,96,53,59,43,74,73,30,68,69,55,53,52,49,30,61,76,68,76,44,69,86,68,82,92,75,85,55,91,61,46,62,38,45,76,68,65,76,49,82,83,90,73,96,50,67,60,49,68,69,89,84,90,78,66,80,86,43,78,46,48,80,53,58,41,67,72,76,66,60,92,85,67,83,72,75,98,38,75,66,57,41,34,53,52,27,38,60,74,38,41,92,75,69,72,82,77,77,81,78,54,100,86,57,54,72,67,59,50,51,52,51,51,52,52,40,52,60,75,60,107

Mean predicted aligned error: 10.74 Å

Sequence (123 aa):
FIDVDNFLTNPQTLNLLIAENKTVGFYKRTPDYLQIREWKRLGCFPVPMVHSTFLIDLRKEASDKLVFYPPHQDYTWTFDDIIVFAFSSRQAEHYGYLPIPLKPHQTLEEDIENLIHVQIEAM

InterPro domains:
  IPR050757 Collagen-modifying Glycosyltransferase 25 [PTHR10730] (1-123)